Protein AF-A0A9X9MDF7-F1 (afdb_monomer_lite)

Sequence (67 aa):
MNLPYNHTIYPNYLGHRTQKEASISWESSLFPALVQTNCYKYLMFFACTILVPKCDVNTSQRIPPCR

InterPro domains:
  IPR015526 Frizzled/secreted frizzled-related protein [PTHR11309] (2-67)
  IPR020067 Frizzled domain [PF01392] (2-67)
  IPR020067 Frizzled domain [PS50038] (1-67)
  IPR036790 Frizzled cysteine-rich domain superfamily [G3DSA:1.10.2000.10] (1-67)
  IPR036790 Frizzled cysteine-rich domain superfamily [SSF63501] (2-67)

Structure (mmCIF, N/CA/C/O backbone):
data_AF-A0A9X9MDF7-F1
#
_entry.id   AF-A0A9X9MDF7-F1
#
loop_
_atom_site.group_PDB
_atom_site.id
_atom_site.type_symbol
_atom_site.label_a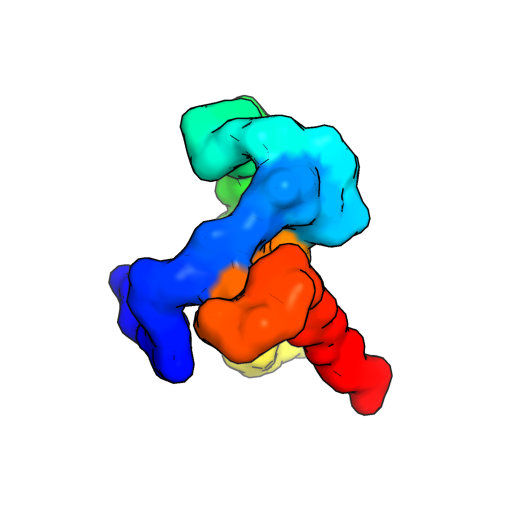tom_id
_atom_site.label_alt_id
_atom_site.label_comp_id
_atom_site.label_asym_id
_atom_site.label_entity_id
_atom_site.label_seq_id
_atom_site.pdbx_PDB_ins_code
_atom_site.Cartn_x
_atom_site.Cartn_y
_atom_site.Cartn_z
_atom_site.occupancy
_atom_site.B_iso_or_equiv
_atom_site.auth_seq_id
_atom_site.auth_comp_id
_atom_site.auth_asym_id
_atom_site.auth_atom_id
_atom_site.pdbx_PDB_model_num
ATOM 1 N N . MET A 1 1 ? 4.264 -4.444 13.237 1.00 61.12 1 MET A N 1
ATOM 2 C CA . MET A 1 1 ? 3.168 -4.932 12.372 1.00 61.12 1 MET A CA 1
ATOM 3 C C . MET A 1 1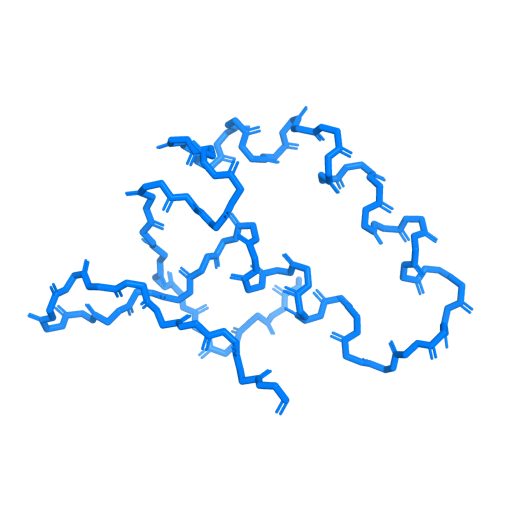 ? 3.783 -5.984 11.467 1.00 61.12 1 MET A C 1
ATOM 5 O O . MET A 1 1 ? 4.738 -5.651 10.781 1.00 61.12 1 MET A O 1
ATOM 9 N N . ASN A 1 2 ? 3.336 -7.238 11.538 1.00 76.56 2 ASN A N 1
ATOM 10 C CA . ASN A 1 2 ? 4.008 -8.345 10.848 1.00 76.56 2 ASN A CA 1
ATOM 11 C C . ASN A 1 2 ? 3.144 -8.801 9.673 1.00 76.56 2 ASN A C 1
ATOM 13 O O . ASN A 1 2 ? 2.182 -9.542 9.854 1.00 76.56 2 ASN A O 1
ATOM 17 N N . LEU A 1 3 ? 3.463 -8.304 8.479 1.00 89.31 3 LEU A N 1
ATOM 18 C CA . LEU A 1 3 ? 2.864 -8.783 7.238 1.00 89.31 3 LEU A CA 1
ATOM 19 C C . LEU A 1 3 ? 3.525 -10.114 6.841 1.00 89.31 3 LEU A C 1
ATOM 21 O O . LEU A 1 3 ? 4.713 -10.300 7.105 1.00 89.31 3 LEU A O 1
ATOM 25 N N . PRO A 1 4 ? 2.811 -11.036 6.173 1.00 92.44 4 PRO A N 1
ATOM 26 C CA . PRO A 1 4 ? 3.351 -12.322 5.726 1.00 92.44 4 PRO A CA 1
ATOM 27 C C . PRO A 1 4 ? 4.234 -12.182 4.467 1.00 92.44 4 PRO A C 1
ATOM 29 O O . PRO A 1 4 ? 4.278 -13.070 3.618 1.00 92.44 4 PRO A O 1
ATOM 32 N N . TYR A 1 5 ? 4.887 -11.033 4.297 1.00 93.00 5 TYR A N 1
ATOM 33 C CA . TYR A 1 5 ? 5.824 -10.726 3.222 1.00 93.00 5 TYR A CA 1
ATOM 34 C C . TYR A 1 5 ? 6.757 -9.590 3.651 1.00 93.00 5 TYR A C 1
ATOM 36 O O . TYR A 1 5 ? 6.414 -8.774 4.504 1.00 93.00 5 TYR A O 1
ATOM 44 N N . ASN A 1 6 ? 7.932 -9.534 3.028 1.00 93.00 6 ASN A N 1
ATOM 45 C CA . ASN A 1 6 ? 8.991 -8.563 3.322 1.00 93.00 6 ASN A CA 1
ATOM 46 C C . ASN A 1 6 ? 9.458 -7.761 2.091 1.00 93.00 6 ASN A C 1
ATOM 48 O O . ASN A 1 6 ? 10.341 -6.922 2.225 1.00 93.00 6 ASN A O 1
ATOM 52 N N . HIS A 1 7 ? 8.868 -7.990 0.912 1.00 93.38 7 HIS A N 1
ATOM 53 C CA . HIS A 1 7 ? 9.172 -7.259 -0.322 1.00 93.38 7 HIS A CA 1
ATOM 54 C C . HIS A 1 7 ? 7.911 -6.594 -0.881 1.00 93.38 7 HIS A C 1
ATOM 56 O O . HIS A 1 7 ? 6.845 -7.210 -0.962 1.00 93.38 7 HIS A O 1
ATOM 62 N N . THR A 1 8 ? 8.053 -5.335 -1.287 1.00 95.38 8 THR A N 1
ATOM 63 C CA . THR A 1 8 ? 6.990 -4.493 -1.850 1.00 95.38 8 THR A CA 1
ATOM 64 C C . THR A 1 8 ? 7.476 -3.859 -3.144 1.00 95.38 8 THR A C 1
ATOM 66 O O . THR A 1 8 ? 8.679 -3.752 -3.371 1.00 95.38 8 THR A O 1
ATOM 69 N N . ILE A 1 9 ? 6.549 -3.409 -3.985 1.00 96.50 9 ILE A N 1
ATOM 70 C CA . ILE A 1 9 ? 6.871 -2.639 -5.189 1.00 96.50 9 ILE A CA 1
ATOM 71 C C . ILE A 1 9 ? 5.951 -1.424 -5.311 1.00 96.50 9 ILE A C 1
ATOM 73 O O . ILE A 1 9 ? 4.807 -1.455 -4.855 1.00 96.50 9 ILE A O 1
ATOM 77 N N . TYR A 1 10 ? 6.478 -0.354 -5.903 1.00 96.88 10 TYR A N 1
ATOM 78 C CA . TYR A 1 10 ? 5.768 0.889 -6.179 1.00 96.88 10 TYR A CA 1
ATOM 79 C C . TYR A 1 10 ? 5.643 1.129 -7.701 1.00 96.88 10 TYR A C 1
ATOM 81 O O . TYR A 1 10 ? 6.487 0.639 -8.450 1.00 96.88 10 TYR A O 1
ATOM 89 N N . PRO A 1 11 ? 4.622 1.869 -8.184 1.00 97.50 11 PRO A N 1
ATOM 90 C CA . PRO A 1 11 ? 3.621 2.593 -7.397 1.00 97.50 11 PRO A CA 1
ATOM 91 C C . PRO A 1 11 ? 2.701 1.656 -6.609 1.00 97.50 11 PRO A C 1
ATOM 93 O O . PRO A 1 11 ? 2.604 0.488 -6.955 1.00 97.50 11 PRO A O 1
ATOM 96 N N . ASN A 1 12 ? 2.037 2.103 -5.546 1.00 97.56 12 ASN A N 1
ATOM 97 C CA . ASN A 1 12 ? 1.049 1.275 -4.836 1.00 97.56 12 ASN A CA 1
ATOM 98 C C . ASN A 1 12 ? -0.347 1.370 -5.497 1.00 97.56 12 ASN A C 1
ATOM 100 O O . ASN A 1 12 ? -0.488 1.983 -6.559 1.00 97.56 12 ASN A O 1
ATOM 104 N N . TYR A 1 13 ? -1.383 0.757 -4.912 1.00 97.00 13 TYR A N 1
ATOM 105 C CA . TYR A 1 13 ? -2.732 0.759 -5.508 1.00 97.00 13 TYR A CA 1
ATOM 106 C C . TYR A 1 13 ? -3.443 2.121 -5.477 1.00 97.00 13 TYR A C 1
ATOM 108 O O . TYR A 1 13 ? -4.452 2.285 -6.154 1.00 97.00 13 TYR A O 1
ATOM 116 N N . LEU A 1 14 ? -2.902 3.096 -4.743 1.00 97.12 14 LEU A N 1
ATOM 117 C CA . LEU A 1 14 ? -3.390 4.478 -4.684 1.00 97.12 14 LEU A CA 1
ATOM 118 C C . LEU A 1 14 ? -2.546 5.440 -5.533 1.00 97.12 14 LEU A C 1
ATOM 120 O O . LEU A 1 14 ? -2.811 6.634 -5.571 1.00 97.12 14 LEU A O 1
ATOM 124 N N . GLY A 1 15 ? -1.530 4.929 -6.233 1.00 97.69 15 GLY A N 1
ATOM 125 C CA . GLY A 1 15 ? -0.695 5.726 -7.128 1.00 97.69 15 GLY A CA 1
ATOM 126 C C . GLY A 1 15 ? 0.516 6.391 -6.473 1.00 97.69 15 GLY A C 1
ATOM 127 O O . GLY A 1 15 ? 1.313 6.984 -7.201 1.00 97.69 15 GLY A O 1
ATOM 128 N N . HIS A 1 16 ? 0.727 6.233 -5.159 1.00 98.50 16 HIS A N 1
ATOM 129 C CA . HIS A 1 16 ? 1.965 6.683 -4.516 1.00 98.50 16 HIS A CA 1
ATOM 130 C C . HIS A 1 16 ? 3.155 5.998 -5.175 1.00 98.50 16 HIS A C 1
ATOM 132 O O . HIS A 1 16 ? 3.098 4.795 -5.424 1.00 98.50 16 HIS A O 1
ATOM 138 N N . ARG A 1 17 ? 4.233 6.731 -5.450 1.00 98.19 17 ARG A N 1
ATOM 139 C CA . ARG A 1 17 ? 5.426 6.249 -6.167 1.00 98.19 17 ARG A CA 1
ATOM 140 C C . ARG A 1 17 ? 6.540 5.782 -5.244 1.00 98.19 17 ARG A C 1
ATOM 142 O O . ARG A 1 17 ? 7.453 5.098 -5.694 1.00 98.19 17 ARG A O 1
ATOM 149 N N . THR A 1 18 ? 6.483 6.143 -3.967 1.00 98.25 18 THR A N 1
ATOM 150 C CA . THR A 1 18 ? 7.477 5.732 -2.971 1.00 98.25 18 THR A CA 1
ATOM 151 C C . THR A 1 18 ? 6.821 5.349 -1.654 1.00 98.25 18 THR A C 1
ATOM 153 O O . THR A 1 18 ? 5.727 5.806 -1.322 1.00 98.25 18 THR A O 1
ATOM 156 N N . GLN A 1 19 ? 7.534 4.561 -0.850 1.00 97.12 19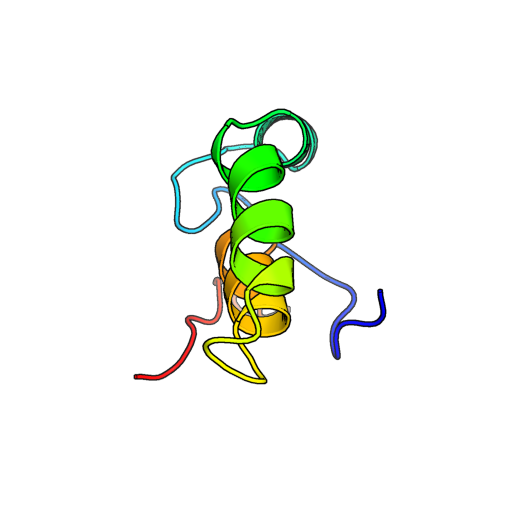 GLN A N 1
ATOM 157 C CA . GLN A 1 19 ? 7.078 4.224 0.496 1.00 97.12 19 GLN A CA 1
ATOM 158 C C . GLN A 1 19 ? 6.987 5.439 1.412 1.00 97.12 19 GLN A C 1
ATOM 160 O O . GLN A 1 19 ? 6.071 5.521 2.227 1.00 97.12 19 GLN A O 1
ATOM 165 N N . LYS A 1 20 ? 7.890 6.408 1.235 1.00 98.12 20 LYS A N 1
ATOM 166 C CA . LYS A 1 20 ? 7.845 7.672 1.968 1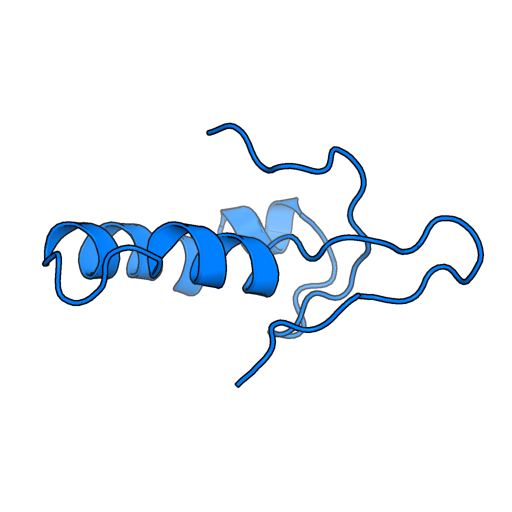.00 98.12 20 LYS A CA 1
ATOM 167 C C . LYS A 1 20 ? 6.556 8.433 1.665 1.00 98.12 20 LYS A C 1
ATOM 169 O O . LYS A 1 20 ? 5.868 8.821 2.599 1.00 98.12 20 LYS A O 1
ATOM 174 N N . GLU A 1 21 ? 6.209 8.585 0.389 1.00 98.38 21 GLU A N 1
ATOM 175 C CA . GLU A 1 21 ? 4.960 9.228 -0.038 1.00 98.38 21 GLU A CA 1
ATOM 176 C C . GLU A 1 21 ? 3.734 8.528 0.555 1.00 98.38 21 GLU A C 1
ATOM 178 O O . GLU A 1 21 ? 2.898 9.179 1.174 1.00 98.38 21 GLU A O 1
ATOM 183 N N . ALA A 1 22 ? 3.678 7.194 0.481 1.00 97.94 22 ALA A N 1
ATOM 184 C CA . ALA A 1 22 ? 2.595 6.440 1.100 1.00 97.94 22 ALA A CA 1
ATOM 185 C C . ALA A 1 22 ? 2.530 6.640 2.623 1.00 97.94 22 ALA A C 1
ATOM 187 O O . ALA A 1 22 ? 1.434 6.773 3.150 1.00 97.94 22 ALA A O 1
ATOM 188 N N . SER A 1 23 ? 3.665 6.707 3.328 1.00 96.31 23 SER A N 1
ATOM 189 C CA . SER A 1 23 ? 3.715 6.862 4.794 1.00 96.31 23 SER A CA 1
ATOM 190 C C . SER A 1 23 ? 3.304 8.238 5.327 1.00 96.31 23 SER A C 1
ATOM 192 O O . SER A 1 23 ? 3.018 8.354 6.513 1.00 96.31 23 SER A O 1
ATOM 194 N N . ILE A 1 24 ? 3.299 9.267 4.474 1.00 97.69 24 ILE A N 1
ATOM 195 C CA . ILE A 1 24 ? 2.874 10.633 4.832 1.00 97.69 24 ILE A CA 1
ATOM 196 C C . ILE A 1 24 ? 1.550 11.024 4.166 1.00 97.69 24 ILE A C 1
ATOM 198 O O . ILE A 1 24 ? 1.103 12.161 4.292 1.00 97.69 24 ILE A O 1
ATOM 202 N N . SER A 1 25 ? 0.943 10.095 3.426 1.00 98.00 25 SER A N 1
ATOM 203 C CA . SER A 1 25 ? -0.320 10.303 2.723 1.00 98.00 25 SER A CA 1
ATOM 204 C C . SER A 1 25 ? -1.492 10.452 3.692 1.00 98.00 25 SER A C 1
ATOM 206 O O . SER A 1 25 ? -1.468 9.936 4.816 1.00 98.00 25 SER A O 1
ATOM 208 N N . TRP A 1 26 ? -2.558 11.107 3.237 1.00 97.56 26 TRP A N 1
ATOM 209 C CA . TRP A 1 26 ? -3.818 11.183 3.976 1.00 97.56 26 TRP A CA 1
ATOM 210 C C . TRP A 1 26 ? -4.343 9.784 4.337 1.00 97.56 26 TRP A C 1
ATOM 212 O O . TRP A 1 26 ? -4.769 9.544 5.466 1.00 97.56 26 TRP A O 1
ATOM 222 N N . GLU A 1 27 ? -4.243 8.829 3.416 1.00 97.31 27 GLU A N 1
ATOM 223 C CA . GLU A 1 27 ? -4.735 7.467 3.586 1.00 97.31 27 GLU A CA 1
ATOM 224 C C . GLU A 1 27 ? -3.995 6.734 4.705 1.00 97.31 27 GLU A C 1
ATOM 226 O O . GLU A 1 27 ? -4.620 6.024 5.494 1.00 97.31 27 GLU A O 1
ATOM 231 N N . SER A 1 28 ? -2.686 6.965 4.847 1.00 95.62 28 SER A N 1
ATOM 232 C CA . SER A 1 28 ? -1.906 6.412 5.963 1.00 95.62 28 SER A CA 1
ATOM 233 C C . SER A 1 28 ? -2.341 6.930 7.333 1.00 95.62 28 SER A C 1
ATOM 235 O O . SER A 1 28 ? -2.218 6.206 8.320 1.00 95.62 28 SER A O 1
ATOM 237 N N . SER A 1 29 ? -2.906 8.140 7.386 1.00 96.00 29 SER A N 1
ATOM 238 C CA . SER A 1 29 ? -3.471 8.727 8.606 1.00 96.00 29 SER A CA 1
ATOM 239 C C . SER A 1 29 ? -4.920 8.282 8.841 1.00 96.00 29 SER A C 1
ATOM 241 O O . SER A 1 29 ? -5.336 8.101 9.984 1.00 96.00 29 SER A O 1
ATOM 243 N N . LEU A 1 30 ? -5.682 8.052 7.767 1.00 96.88 30 LEU A N 1
ATOM 244 C CA . LEU A 1 30 ? -7.082 7.628 7.814 1.00 96.88 30 LEU A CA 1
ATOM 245 C C . LEU A 1 30 ? -7.249 6.166 8.251 1.00 96.88 30 LEU A C 1
ATOM 247 O O . LEU A 1 30 ? -8.101 5.863 9.087 1.00 96.88 30 LEU A O 1
ATOM 251 N N . PHE A 1 31 ? -6.464 5.239 7.689 1.00 95.81 31 PHE A N 1
ATOM 252 C CA . PHE A 1 31 ? -6.648 3.809 7.956 1.00 95.81 31 PHE A CA 1
ATOM 253 C C . PHE A 1 31 ? -6.561 3.435 9.444 1.00 95.81 31 PHE A C 1
ATOM 255 O O . PHE A 1 31 ? -7.418 2.670 9.886 1.00 95.81 31 PHE A O 1
ATOM 262 N N . PRO A 1 32 ? -5.620 3.965 10.252 1.00 94.94 32 PRO A N 1
ATOM 263 C CA . PRO A 1 32 ? -5.601 3.711 11.691 1.00 94.94 32 PRO A CA 1
ATOM 264 C C . PRO A 1 32 ? -6.906 4.100 12.395 1.00 94.94 32 PRO A C 1
ATOM 266 O O . PRO A 1 32 ? -7.403 3.321 13.207 1.00 94.94 32 PRO A O 1
ATOM 269 N N . ALA A 1 33 ? -7.494 5.250 12.050 1.00 96.12 33 ALA A N 1
ATOM 270 C CA . ALA A 1 33 ? -8.770 5.690 12.614 1.00 96.12 33 ALA A CA 1
ATOM 271 C C . ALA A 1 33 ? -9.913 4.734 12.234 1.00 96.12 33 ALA A C 1
ATOM 273 O O . ALA A 1 33 ? -10.719 4.356 13.081 1.00 96.12 33 ALA A O 1
ATOM 274 N N . LEU A 1 34 ? -9.947 4.264 10.982 1.00 96.44 34 LEU A N 1
ATOM 275 C CA . LEU A 1 34 ? -10.933 3.273 10.547 1.00 96.44 34 LEU A CA 1
ATOM 276 C C . LEU A 1 34 ? -10.737 1.919 11.241 1.00 96.44 34 LEU A C 1
ATOM 278 O O . LEU A 1 34 ? -11.714 1.287 11.636 1.00 96.44 34 LEU A O 1
ATOM 282 N N . VAL A 1 35 ? -9.496 1.473 11.441 1.00 95.69 35 VAL A N 1
ATOM 283 C CA . VAL A 1 35 ? -9.201 0.217 12.148 1.00 95.69 35 VAL A CA 1
ATOM 284 C C . VAL A 1 35 ? -9.680 0.261 13.597 1.00 95.69 35 VAL A C 1
ATOM 286 O O . VAL A 1 35 ? -10.220 -0.733 14.079 1.00 95.69 35 VAL A O 1
ATOM 289 N N . GLN A 1 36 ? -9.567 1.4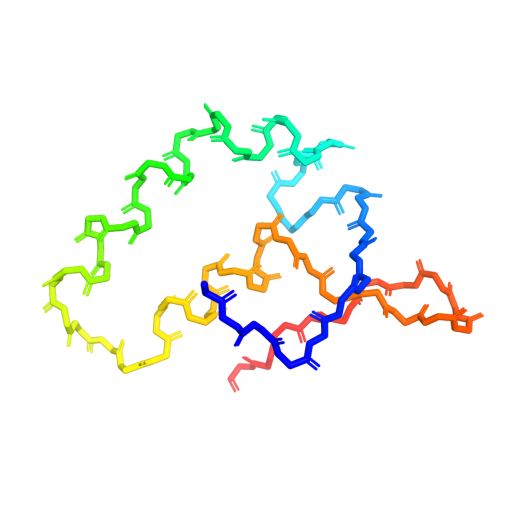08 14.271 1.00 96.62 36 GLN A N 1
ATOM 290 C CA . GLN A 1 36 ? -10.047 1.577 15.648 1.00 96.62 36 GLN A CA 1
ATOM 291 C C . GLN A 1 36 ? -11.563 1.381 15.792 1.00 96.62 36 GLN A C 1
ATOM 293 O O . GLN A 1 36 ? -12.024 1.006 16.868 1.00 96.62 36 GLN A O 1
ATOM 298 N N . THR A 1 37 ? -12.338 1.556 14.717 1.00 97.06 37 THR A N 1
ATOM 299 C CA . THR A 1 37 ? -13.787 1.284 14.736 1.00 97.06 37 THR A CA 1
ATOM 300 C C . THR A 1 37 ? -14.126 -0.202 14.867 1.00 97.06 37 THR A C 1
ATOM 302 O O . THR A 1 37 ? -15.264 -0.536 15.179 1.00 97.06 37 THR A O 1
ATOM 305 N N . ASN A 1 38 ? -13.167 -1.105 14.616 1.00 95.38 38 ASN A N 1
ATOM 306 C CA . ASN A 1 38 ? -13.358 -2.560 14.609 1.00 95.38 38 ASN A CA 1
ATOM 307 C C . ASN A 1 38 ? -14.491 -3.061 13.690 1.00 95.38 38 ASN A C 1
ATOM 309 O O . ASN A 1 38 ? -15.001 -4.163 13.877 1.00 95.38 38 ASN A O 1
ATOM 313 N N . CYS A 1 39 ? -14.846 -2.295 12.654 1.00 96.81 39 CYS A N 1
ATOM 314 C CA . CYS A 1 39 ? -15.878 -2.677 11.688 1.00 96.81 39 CYS A CA 1
ATOM 315 C C . CYS A 1 39 ? -15.567 -4.013 10.977 1.00 96.81 39 CYS A C 1
ATOM 317 O O . CYS A 1 39 ? -16.468 -4.808 10.711 1.00 96.81 39 CYS A O 1
ATOM 319 N N . TYR A 1 40 ? -14.287 -4.302 10.700 1.00 96.12 40 TYR A N 1
ATOM 320 C CA . TYR A 1 40 ? -13.879 -5.560 10.075 1.00 96.12 40 TYR A CA 1
ATOM 321 C C . TYR A 1 40 ? -12.497 -6.037 10.527 1.00 96.12 40 TYR A C 1
ATOM 323 O O . TYR A 1 40 ? -11.523 -5.282 10.515 1.00 96.12 40 TYR A O 1
ATOM 331 N N . LYS A 1 41 ? -12.388 -7.334 10.841 1.00 94.50 41 LYS A N 1
ATOM 332 C CA . LYS A 1 41 ? -11.173 -7.948 11.409 1.00 94.50 41 LYS A CA 1
ATOM 333 C C . LYS A 1 41 ? -9.932 -7.886 10.509 1.00 94.50 41 LYS A C 1
ATOM 335 O O . LYS A 1 41 ? -8.819 -7.932 11.020 1.00 94.50 41 LYS A O 1
ATOM 340 N N . TYR A 1 42 ? -10.099 -7.771 9.188 1.00 94.12 42 TYR A N 1
ATOM 341 C CA . TYR A 1 42 ? -8.976 -7.680 8.242 1.00 94.12 42 TYR A CA 1
ATOM 342 C C . TYR A 1 42 ? -8.752 -6.276 7.685 1.00 94.12 42 TYR A C 1
ATOM 344 O O . TYR A 1 42 ? -7.933 -6.117 6.784 1.00 94.12 42 TYR A O 1
ATOM 352 N N . LEU A 1 43 ? -9.430 -5.250 8.207 1.00 95.06 43 LEU A N 1
ATOM 353 C CA . LEU A 1 43 ? -9.313 -3.892 7.674 1.00 95.06 43 LEU A CA 1
ATOM 354 C C . LEU A 1 43 ? -7.867 -3.377 7.698 1.00 95.06 43 LEU A C 1
ATOM 356 O O . LEU A 1 43 ? -7.397 -2.811 6.715 1.00 95.06 43 LEU A O 1
ATOM 360 N N . MET A 1 44 ? -7.138 -3.645 8.785 1.00 94.38 44 MET A N 1
ATOM 361 C CA . MET A 1 44 ? -5.724 -3.278 8.895 1.00 94.38 44 MET A CA 1
ATOM 362 C C . MET A 1 44 ? -4.869 -3.993 7.844 1.00 94.38 44 MET A C 1
ATOM 364 O O . MET A 1 44 ? -4.058 -3.373 7.165 1.00 94.38 44 MET A O 1
ATOM 368 N N . PHE A 1 45 ? -5.073 -5.303 7.686 1.00 95.00 45 PHE A N 1
ATOM 369 C CA . PHE A 1 45 ? -4.341 -6.096 6.703 1.00 95.00 45 PHE A CA 1
ATOM 370 C C . PHE A 1 45 ? -4.617 -5.601 5.279 1.00 95.00 45 PHE A C 1
ATOM 372 O O . PHE A 1 45 ? -3.683 -5.373 4.514 1.00 95.00 45 PHE A O 1
ATOM 379 N N . PHE A 1 46 ? -5.886 -5.351 4.956 1.00 95.12 46 PHE A N 1
ATOM 380 C CA . PHE A 1 46 ? -6.299 -4.788 3.677 1.00 95.12 46 PHE A CA 1
ATOM 381 C C . PHE A 1 46 ? -5.625 -3.434 3.412 1.00 95.12 46 PHE A C 1
ATOM 383 O O . PHE A 1 46 ? -4.976 -3.274 2.378 1.00 95.12 46 PHE A O 1
ATOM 390 N N . ALA A 1 47 ? -5.674 -2.500 4.367 1.00 95.75 47 ALA A N 1
ATOM 391 C CA . ALA A 1 47 ? -5.014 -1.197 4.264 1.00 95.75 47 ALA A CA 1
ATOM 392 C C . ALA A 1 47 ? -3.514 -1.320 3.948 1.00 95.75 47 ALA A C 1
ATOM 394 O O . ALA A 1 47 ? -3.003 -0.649 3.049 1.00 95.75 47 ALA A O 1
ATOM 395 N N . CYS A 1 48 ? -2.811 -2.232 4.626 1.00 95.31 48 CYS A N 1
ATOM 396 C CA . CYS A 1 48 ? -1.411 -2.515 4.331 1.00 95.31 48 CYS A CA 1
ATOM 397 C C . CYS A 1 48 ? -1.215 -3.049 2.909 1.00 95.31 48 CYS A C 1
ATOM 399 O O . CYS A 1 48 ? -0.338 -2.562 2.206 1.00 95.31 48 CYS A O 1
ATOM 401 N N . THR A 1 49 ? -2.036 -3.995 2.444 1.00 95.50 49 THR A N 1
ATOM 402 C CA . THR A 1 49 ? -1.909 -4.519 1.069 1.00 95.50 49 THR A CA 1
ATOM 403 C C . THR A 1 49 ? -2.174 -3.462 -0.005 1.00 95.50 49 THR A C 1
ATOM 405 O O . THR A 1 49 ? -1.621 -3.557 -1.098 1.00 95.50 49 THR A O 1
ATOM 408 N N . ILE A 1 50 ? -2.967 -2.433 0.309 1.00 96.38 50 ILE A N 1
ATOM 409 C CA . ILE A 1 50 ? -3.217 -1.288 -0.571 1.00 96.38 50 ILE A CA 1
ATOM 410 C C . ILE A 1 50 ? -2.025 -0.320 -0.585 1.00 96.38 50 ILE A C 1
ATOM 412 O O . ILE A 1 50 ? -1.582 0.094 -1.660 1.00 96.38 50 ILE A O 1
ATOM 416 N N . LEU A 1 51 ? -1.485 0.017 0.593 1.00 96.69 51 LEU A N 1
ATOM 417 C CA . LEU A 1 51 ? -0.416 1.010 0.745 1.00 96.69 51 LEU A CA 1
ATOM 418 C C . LEU A 1 51 ? 0.990 0.477 0.434 1.00 96.69 51 LEU A C 1
ATOM 420 O O . LEU A 1 51 ? 1.785 1.201 -0.159 1.00 96.69 51 LEU A O 1
ATOM 424 N N . VAL A 1 52 ? 1.289 -0.761 0.825 1.00 96.62 52 VAL A N 1
ATOM 425 C CA . VAL A 1 52 ? 2.587 -1.448 0.688 1.00 96.62 52 VAL A CA 1
ATOM 426 C C . VAL A 1 52 ? 2.369 -2.833 0.065 1.00 96.62 52 VAL A C 1
ATOM 428 O O . VAL A 1 52 ? 2.496 -3.838 0.758 1.00 96.62 52 VAL A O 1
ATOM 431 N N . PRO A 1 53 ? 1.984 -2.927 -1.217 1.00 96.81 53 PRO A N 1
ATOM 432 C CA . PRO A 1 53 ? 1.552 -4.182 -1.829 1.00 96.81 53 PRO A CA 1
ATOM 433 C C . PRO A 1 53 ? 2.678 -5.212 -1.920 1.00 96.81 53 PRO A C 1
ATOM 435 O O . PRO A 1 53 ? 3.813 -4.881 -2.262 1.00 96.81 53 PRO A O 1
ATOM 438 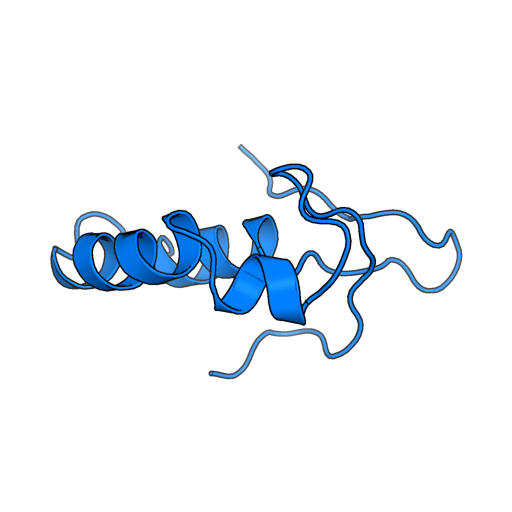N N . LYS A 1 54 ? 2.349 -6.489 -1.703 1.00 95.94 54 LYS A N 1
ATOM 439 C CA . LYS A 1 54 ? 3.291 -7.591 -1.934 1.00 95.94 54 LYS A CA 1
ATOM 440 C C . LYS A 1 54 ? 3.783 -7.570 -3.387 1.00 95.94 54 LYS A C 1
ATOM 442 O O . LYS A 1 54 ? 2.979 -7.472 -4.317 1.00 95.94 54 LYS A O 1
ATOM 447 N N . CYS A 1 55 ? 5.095 -7.702 -3.556 1.00 95.19 55 CYS A N 1
ATOM 448 C CA . CYS A 1 55 ? 5.736 -7.897 -4.852 1.00 95.19 55 CYS A CA 1
ATOM 449 C C . CYS A 1 55 ? 5.906 -9.394 -5.144 1.00 95.19 55 CYS A C 1
ATOM 451 O O . CYS A 1 55 ? 6.356 -10.153 -4.281 1.00 95.19 55 CYS A O 1
ATOM 453 N N . ASP A 1 56 ? 5.563 -9.814 -6.357 1.00 94.69 56 ASP A N 1
ATOM 454 C CA . ASP A 1 56 ? 5.994 -11.093 -6.906 1.00 94.69 56 ASP A CA 1
ATOM 455 C C . ASP A 1 56 ? 7.452 -10.977 -7.374 1.00 94.69 56 ASP A C 1
ATOM 457 O O . ASP A 1 56 ? 7.773 -10.207 -8.278 1.00 94.69 56 ASP A O 1
ATOM 461 N N . VAL A 1 57 ? 8.345 -11.741 -6.744 1.00 91.38 57 VAL A N 1
ATOM 462 C CA . VAL A 1 57 ? 9.796 -11.650 -6.978 1.00 91.38 57 VAL A CA 1
ATOM 463 C C . VAL A 1 57 ? 10.230 -12.102 -8.375 1.00 91.38 57 VAL A C 1
ATOM 465 O O . VAL A 1 57 ? 11.304 -11.712 -8.819 1.00 91.38 57 VAL A O 1
ATOM 468 N N . ASN A 1 58 ? 9.415 -12.893 -9.077 1.00 94.25 58 ASN A N 1
ATOM 469 C CA . ASN A 1 58 ? 9.754 -13.412 -10.403 1.00 94.25 58 ASN A CA 1
ATOM 470 C C . ASN A 1 58 ? 9.303 -12.458 -11.513 1.00 94.25 58 ASN A C 1
ATOM 472 O O . ASN A 1 58 ? 9.975 -12.317 -12.530 1.00 94.25 58 ASN A O 1
ATOM 476 N N . THR A 1 59 ? 8.156 -11.807 -11.324 1.00 95.06 59 THR A N 1
ATOM 477 C CA . THR A 1 59 ? 7.515 -10.970 -12.351 1.00 95.06 59 THR A CA 1
ATOM 478 C C . THR A 1 59 ? 7.626 -9.476 -12.071 1.00 95.06 59 THR A C 1
ATOM 480 O O . THR A 1 59 ? 7.322 -8.669 -12.947 1.00 95.06 59 THR A O 1
ATOM 483 N N . SER A 1 60 ? 8.049 -9.086 -10.863 1.00 91.81 60 SER A N 1
ATOM 484 C CA . SER A 1 60 ? 8.009 -7.699 -10.381 1.00 91.81 60 SER A CA 1
ATOM 485 C C . SER A 1 60 ? 6.611 -7.079 -10.482 1.00 91.81 60 SER A C 1
ATOM 487 O O . SER A 1 60 ? 6.458 -5.876 -10.681 1.00 91.81 60 SER A O 1
ATOM 489 N N . GLN A 1 61 ? 5.567 -7.900 -10.368 1.00 93.75 61 GLN A N 1
ATOM 490 C CA . GLN A 1 61 ? 4.184 -7.440 -10.374 1.00 93.75 61 GLN A CA 1
ATOM 491 C C . GLN A 1 61 ? 3.642 -7.324 -8.951 1.00 93.75 61 GLN A C 1
ATOM 493 O O . GLN A 1 61 ? 4.058 -8.022 -8.025 1.00 93.75 61 GLN A O 1
ATOM 498 N N . ARG A 1 62 ? 2.679 -6.418 -8.777 1.00 94.62 62 ARG A N 1
ATOM 499 C CA . ARG A 1 62 ? 1.919 -6.292 -7.531 1.00 94.62 62 ARG A CA 1
ATOM 500 C C . ARG A 1 62 ? 0.866 -7.387 -7.476 1.00 94.62 62 ARG A C 1
ATOM 502 O O . ARG A 1 62 ? 0.167 -7.606 -8.461 1.00 94.62 62 ARG A O 1
ATOM 509 N N . ILE A 1 63 ? 0.712 -8.013 -6.314 1.00 94.81 63 ILE A N 1
ATOM 510 C CA . ILE A 1 63 ? -0.352 -8.994 -6.071 1.00 94.81 63 ILE A CA 1
ATOM 511 C C . ILE A 1 63 ? -1.564 -8.260 -5.471 1.00 94.81 63 ILE A C 1
ATOM 513 O O . ILE A 1 63 ? -1.404 -7.616 -4.427 1.00 94.81 63 ILE A O 1
ATOM 517 N N . PRO A 1 64 ? -2.746 -8.256 -6.118 1.00 93.19 64 PRO A N 1
ATOM 518 C CA . PRO A 1 64 ? -3.911 -7.524 -5.619 1.00 93.19 64 PRO A CA 1
ATOM 519 C C . PRO A 1 64 ? -4.628 -8.279 -4.496 1.00 93.19 64 PRO A C 1
ATOM 521 O O . PRO A 1 64 ? -4.596 -9.511 -4.474 1.00 93.19 64 PRO A O 1
ATOM 524 N N . PRO A 1 65 ? -5.293 -7.569 -3.566 1.00 92.19 65 PRO A N 1
ATOM 525 C CA . PRO A 1 65 ? -6.211 -8.212 -2.639 1.00 92.19 65 PRO A CA 1
ATOM 526 C C . PRO A 1 65 ? -7.392 -8.828 -3.401 1.00 92.19 65 PRO A C 1
ATOM 528 O O . PRO A 1 65 ? -7.871 -8.276 -4.395 1.00 92.19 65 PRO A O 1
ATOM 531 N N . CYS A 1 66 ? -7.870 -9.972 -2.919 1.00 90.56 66 CYS A N 1
ATOM 532 C CA . CYS A 1 66 ? -9.078 -10.611 -3.437 1.00 90.56 66 CYS A CA 1
ATOM 533 C C . CYS A 1 66 ? -10.341 -9.859 -2.978 1.00 90.56 66 CYS A C 1
ATOM 535 O O . CYS A 1 66 ? -10.301 -9.135 -1.980 1.00 90.56 66 CYS A O 1
ATOM 537 N N . ARG A 1 67 ? -11.445 -10.045 -3.716 1.00 84.06 67 ARG A N 1
ATOM 538 C CA . ARG A 1 67 ? -12.783 -9.562 -3.335 1.00 84.06 67 ARG A CA 1
ATOM 539 C C . ARG A 1 67 ? -13.447 -10.492 -2.332 1.00 84.06 67 ARG A C 1
ATOM 541 O O . ARG A 1 67 ? -13.245 -11.718 -2.471 1.00 84.06 67 ARG A O 1
#

Organism: Gulo gulo (NCBI:txid48420)

Foldseek 3Di:
DDDPDDDFADDFQVRNGDLVCLCPDPLVVVQVVVVVVVPDPCSVVQSCCRSGFDADPVPRDGDHDDD

Radius of gyration: 12.0 Å; chains: 1; bounding box: 26×25×28 Å

Secondary structure (DSSP, 8-state):
---S-S-B-SS-TT---SHHHHHHSHHHHHHHHHHHTTS-TTHHHHHHHHHSPBBPTTT-PBPPPP-

pLDDT: mean 94.63, std 5.28, range [61.12, 98.5]